Protein AF-A0A945VV96-F1 (afdb_monomer_lite)

Structure (mmCIF, N/CA/C/O backbone):
data_AF-A0A945VV96-F1
#
_entry.id   AF-A0A945VV96-F1
#
loop_
_atom_site.group_PDB
_atom_site.id
_atom_site.type_symbol
_atom_site.label_atom_id
_atom_site.label_alt_id
_atom_site.label_comp_id
_atom_site.label_asym_id
_atom_site.label_entity_id
_atom_site.label_seq_id
_atom_site.pdbx_PDB_ins_code
_atom_site.Cartn_x
_atom_site.Cartn_y
_atom_site.Cartn_z
_atom_site.occupancy
_atom_site.B_iso_or_equiv
_atom_site.auth_seq_id
_atom_site.auth_comp_id
_atom_site.auth_asym_id
_atom_site.auth_atom_id
_atom_site.pdbx_PDB_model_num
ATOM 1 N N . GLY A 1 1 ? 3.006 3.885 -13.902 1.00 85.75 1 GL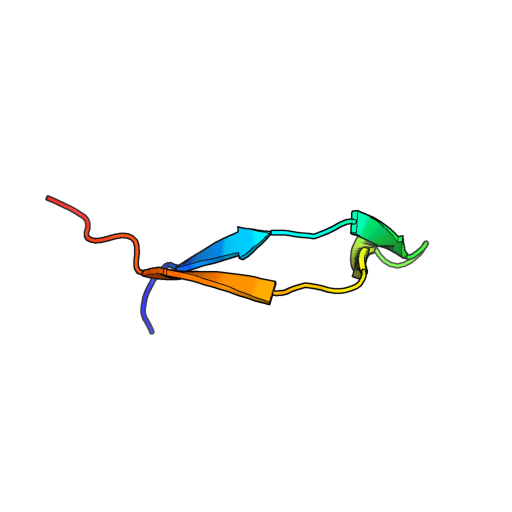Y A N 1
ATOM 2 C CA . GLY A 1 1 ? 3.148 3.684 -12.446 1.00 85.75 1 GLY A CA 1
ATOM 3 C C . GLY A 1 1 ? 3.082 2.202 -12.164 1.00 85.75 1 GLY A C 1
ATOM 4 O O . GLY A 1 1 ? 2.400 1.515 -12.910 1.00 85.75 1 GLY A O 1
ATOM 5 N N . SER A 1 2 ? 3.793 1.712 -11.151 1.00 91.31 2 SER A N 1
ATOM 6 C CA . SER A 1 2 ? 3.835 0.278 -10.82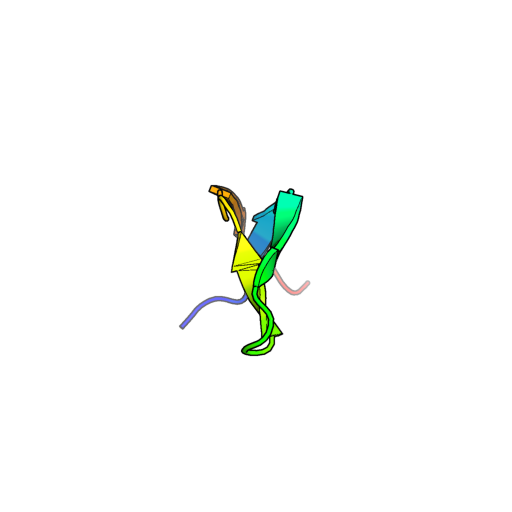7 1.00 91.31 2 SER A CA 1
ATOM 7 C C . SER A 1 2 ? 2.797 -0.081 -9.766 1.00 91.31 2 SER A C 1
ATOM 9 O O . SER A 1 2 ? 2.553 0.705 -8.848 1.00 91.31 2 SER A O 1
ATOM 11 N N . VAL A 1 3 ? 2.207 -1.274 -9.855 1.00 94.19 3 VAL A N 1
ATOM 12 C CA . VAL A 1 3 ? 1.334 -1.800 -8.798 1.00 94.19 3 VAL A CA 1
ATOM 13 C C . VAL A 1 3 ? 2.210 -2.245 -7.631 1.00 94.19 3 VAL A C 1
ATOM 15 O O . VAL A 1 3 ? 3.163 -2.996 -7.812 1.00 94.19 3 VAL A O 1
ATOM 18 N N . ILE A 1 4 ? 1.902 -1.792 -6.417 1.00 94.81 4 ILE A N 1
ATOM 19 C CA . ILE A 1 4 ? 2.642 -2.172 -5.210 1.00 94.81 4 ILE A CA 1
ATOM 20 C C . ILE A 1 4 ? 1.733 -2.877 -4.211 1.00 94.81 4 ILE A C 1
ATOM 22 O O . ILE A 1 4 ? 0.524 -2.666 -4.167 1.00 94.81 4 ILE A O 1
ATOM 26 N N . THR A 1 5 ? 2.334 -3.703 -3.368 1.00 95.44 5 THR A N 1
ATOM 27 C CA . THR A 1 5 ? 1.730 -4.132 -2.109 1.00 95.44 5 THR A CA 1
ATOM 28 C C . THR A 1 5 ? 2.299 -3.267 -0.989 1.00 95.44 5 THR A C 1
ATOM 30 O O . THR A 1 5 ? 3.499 -2.983 -0.964 1.00 95.44 5 THR A O 1
ATOM 33 N N . PHE A 1 6 ? 1.453 -2.874 -0.044 1.00 96.19 6 PHE A N 1
ATOM 34 C CA . PHE A 1 6 ? 1.848 -2.160 1.166 1.00 96.19 6 PHE A CA 1
ATOM 35 C C . PHE A 1 6 ? 1.138 -2.775 2.374 1.00 96.19 6 PHE A C 1
ATOM 37 O O . PHE A 1 6 ? 0.082 -3.396 2.239 1.00 96.19 6 PHE A O 1
ATOM 44 N N . LYS A 1 7 ? 1.738 -2.638 3.555 1.00 96.50 7 LYS A N 1
ATOM 45 C CA . LYS A 1 7 ? 1.119 -3.018 4.830 1.00 96.50 7 LYS A CA 1
ATOM 46 C C . LYS A 1 7 ? 0.517 -1.777 5.475 1.00 96.50 7 LYS A C 1
ATOM 48 O O . LYS A 1 7 ? 1.011 -0.676 5.259 1.00 96.50 7 LYS A O 1
ATOM 53 N N . TYR A 1 8 ? -0.536 -1.947 6.265 1.00 97.00 8 TYR A N 1
ATOM 54 C CA . TYR A 1 8 ? -1.161 -0.860 7.016 1.00 97.00 8 TYR A CA 1
ATOM 55 C C . TYR A 1 8 ? -1.774 -1.385 8.318 1.00 97.00 8 TYR A C 1
ATOM 57 O O . TYR A 1 8 ? -2.033 -2.582 8.447 1.00 97.00 8 TYR A O 1
ATOM 65 N N . CYS A 1 9 ? -2.014 -0.491 9.279 1.00 96.12 9 CYS A N 1
ATOM 66 C CA . CYS A 1 9 ? -2.595 -0.830 10.580 1.00 96.12 9 CYS A CA 1
ATOM 67 C C . CYS A 1 9 ? -3.954 -0.142 10.770 1.00 96.12 9 CYS A C 1
ATOM 69 O O . CYS A 1 9 ? -4.074 0.904 11.410 1.00 96.12 9 CYS A O 1
ATOM 71 N N . GLY A 1 10 ? -4.992 -0.735 10.176 1.00 96.06 10 GLY A N 1
ATOM 72 C CA . GLY A 1 10 ? -6.351 -0.191 10.177 1.00 96.06 10 GLY A CA 1
ATOM 73 C C . GLY A 1 10 ? -6.531 1.040 9.280 1.00 96.06 10 GLY A C 1
ATOM 74 O O . GLY A 1 10 ? -5.624 1.465 8.565 1.00 96.06 10 GLY A O 1
ATOM 75 N N . PHE A 1 11 ? -7.728 1.624 9.325 1.00 97.06 11 PHE A N 1
ATOM 76 C CA . PHE A 1 11 ? -8.115 2.758 8.483 1.00 97.06 11 PHE A CA 1
ATOM 77 C C . PHE A 1 11 ? -8.530 3.973 9.321 1.00 97.06 11 PHE A C 1
ATOM 79 O O . PHE A 1 11 ? -9.020 3.850 10.449 1.00 97.06 11 PHE A O 1
ATOM 86 N N . TYR A 1 12 ? -8.311 5.175 8.788 1.00 95.31 12 TYR A N 1
ATOM 87 C CA . TYR A 1 12 ? -8.978 6.385 9.268 1.00 95.31 12 TYR A CA 1
ATOM 88 C C . TYR A 1 12 ? -10.470 6.330 8.912 1.00 95.31 12 TYR A C 1
ATOM 90 O O . TYR A 1 12 ? -10.875 5.591 8.019 1.00 95.31 12 TYR A O 1
ATOM 98 N N . LYS A 1 13 ? -11.299 7.156 9.564 1.00 95.38 13 LYS A N 1
ATOM 99 C CA . LYS A 1 13 ? -12.732 7.275 9.223 1.00 95.38 13 LYS A CA 1
ATOM 100 C C . LYS A 1 13 ? -12.968 7.713 7.767 1.00 95.38 13 LYS A C 1
ATOM 102 O O . LYS A 1 13 ? -14.036 7.466 7.232 1.00 95.38 13 LYS A O 1
ATOM 107 N N . SER A 1 14 ? -11.967 8.328 7.137 1.00 95.12 14 SER A N 1
ATOM 108 C CA . SER A 1 14 ? -11.953 8.691 5.716 1.00 95.12 14 SER A CA 1
ATOM 109 C C . SER A 1 14 ? -11.658 7.522 4.764 1.00 95.12 14 SER A C 1
ATOM 111 O O . SER A 1 14 ? -11.663 7.725 3.557 1.00 95.12 14 SER A O 1
ATOM 113 N N . GLY A 1 15 ? -11.349 6.322 5.274 1.00 93.81 15 GLY A N 1
ATOM 114 C CA . GLY A 1 15 ? -10.972 5.156 4.463 1.00 93.81 15 GLY A CA 1
ATOM 115 C C . GLY A 1 15 ? -9.492 5.101 4.068 1.00 93.81 15 GLY A C 1
ATOM 116 O O . GLY A 1 15 ? -9.068 4.158 3.408 1.00 93.81 15 GLY A O 1
ATOM 117 N N . ILE A 1 16 ? -8.680 6.073 4.495 1.00 94.44 16 ILE A N 1
ATOM 118 C CA . ILE A 1 16 ? -7.235 6.082 4.224 1.00 94.44 16 ILE A CA 1
ATOM 119 C C . ILE A 1 16 ? -6.524 5.102 5.177 1.00 94.44 16 ILE A C 1
ATOM 121 O O . ILE A 1 16 ? -6.803 5.122 6.381 1.00 94.44 16 ILE A O 1
ATOM 125 N N . PRO A 1 17 ? -5.611 4.244 4.688 1.00 96.19 17 PRO A N 1
ATOM 126 C CA . PRO A 1 17 ? -4.859 3.319 5.531 1.00 96.19 17 PRO A CA 1
ATOM 127 C C . PRO A 1 17 ? -3.917 4.062 6.488 1.00 96.19 17 PRO A C 1
ATOM 129 O O . PRO A 1 17 ? -3.175 4.959 6.087 1.00 96.19 17 PRO 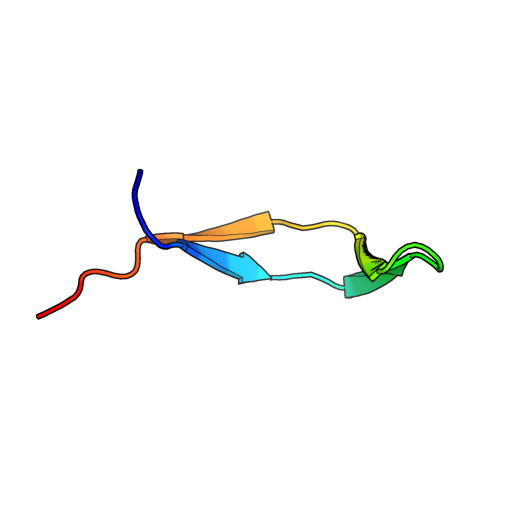A O 1
ATOM 132 N N . LYS A 1 18 ? -3.927 3.675 7.767 1.00 96.25 18 LYS A N 1
ATOM 133 C CA . LYS A 1 18 ? -3.031 4.240 8.786 1.00 96.25 18 LYS A CA 1
ATOM 134 C C . LYS A 1 18 ? -1.672 3.560 8.740 1.00 96.25 18 LYS A C 1
ATOM 136 O O . LYS A 1 18 ? -1.598 2.337 8.604 1.00 96.25 18 LYS A O 1
ATOM 141 N N . PHE A 1 19 ? -0.615 4.350 8.935 1.00 95.38 19 PHE A N 1
ATOM 142 C CA . PHE A 1 19 ? 0.767 3.861 9.016 1.00 95.38 19 PHE A CA 1
ATOM 143 C C . PHE A 1 19 ? 1.131 2.952 7.832 1.00 95.38 19 PHE A C 1
ATOM 145 O O . PHE A 1 19 ? 1.713 1.882 8.009 1.00 95.38 19 PHE A O 1
ATOM 152 N N . ALA A 1 20 ? 0.717 3.357 6.628 1.00 95.69 20 ALA A N 1
ATOM 153 C CA . ALA A 1 20 ? 0.991 2.600 5.420 1.00 95.69 20 ALA A CA 1
ATOM 154 C C . ALA A 1 20 ? 2.504 2.541 5.165 1.00 95.69 20 ALA A C 1
ATOM 156 O O . ALA A 1 20 ? 3.172 3.574 5.130 1.00 95.69 20 ALA A O 1
ATOM 157 N N . SER A 1 21 ? 3.037 1.336 4.978 1.00 96.12 21 SER A N 1
ATOM 158 C CA . SER A 1 21 ? 4.450 1.101 4.694 1.00 96.12 21 SER A CA 1
ATOM 159 C C . SER A 1 21 ? 4.617 0.230 3.458 1.00 96.12 21 SER A C 1
ATOM 161 O O . SER A 1 21 ? 3.906 -0.759 3.253 1.00 96.12 21 SER A O 1
ATOM 163 N N . PHE A 1 22 ? 5.558 0.624 2.604 1.00 95.62 22 PHE A N 1
ATOM 164 C CA . PHE A 1 22 ? 5.873 -0.103 1.383 1.00 95.62 22 PHE A CA 1
ATOM 165 C C . PHE A 1 22 ? 6.306 -1.539 1.705 1.00 95.62 22 PHE A C 1
ATOM 167 O O . PHE A 1 22 ? 7.117 -1.756 2.605 1.00 95.62 22 PHE A O 1
ATOM 174 N N . LEU A 1 23 ? 5.770 -2.512 0.959 1.00 94.81 23 LEU A N 1
ATOM 175 C CA . LEU A 1 23 ? 6.174 -3.911 1.079 1.00 94.81 23 LEU A CA 1
ATOM 176 C C . LEU A 1 23 ? 6.984 -4.366 -0.134 1.00 94.81 23 LEU A C 1
ATOM 178 O O . LEU A 1 23 ? 8.108 -4.827 0.029 1.00 94.81 23 LEU A O 1
ATOM 182 N N . ARG A 1 24 ? 6.397 -4.288 -1.335 1.00 93.75 24 ARG A N 1
ATOM 183 C CA . ARG A 1 24 ? 7.045 -4.696 -2.592 1.00 93.75 24 ARG A CA 1
ATOM 184 C C . ARG A 1 24 ? 6.298 -4.177 -3.815 1.00 93.75 24 ARG A C 1
ATOM 186 O O . ARG A 1 24 ? 5.101 -3.904 -3.735 1.00 93.75 24 ARG A O 1
ATOM 193 N N . ILE A 1 25 ? 6.978 -4.136 -4.956 1.00 95.69 25 ILE A N 1
ATOM 194 C CA . ILE A 1 25 ? 6.345 -3.984 -6.271 1.00 95.69 25 ILE A CA 1
ATOM 195 C C . ILE A 1 25 ? 5.756 -5.345 -6.673 1.00 95.69 25 ILE A C 1
ATOM 197 O O . ILE A 1 25 ? 6.368 -6.384 -6.428 1.00 95.69 25 ILE A O 1
ATOM 201 N N . A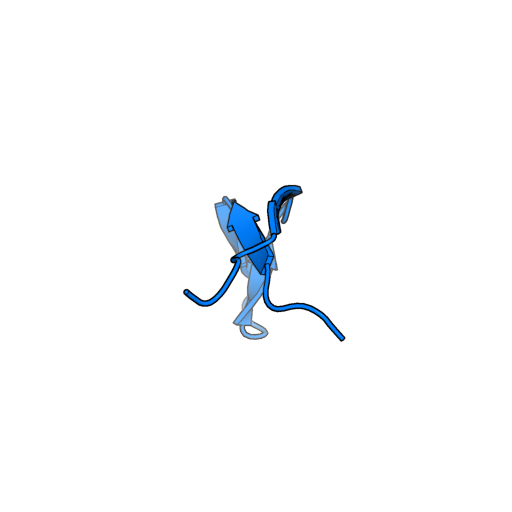RG A 1 26 ? 4.534 -5.356 -7.212 1.00 92.06 26 ARG A N 1
ATOM 202 C CA . ARG A 1 26 ? 3.960 -6.533 -7.867 1.00 92.06 26 ARG A CA 1
ATOM 203 C C . ARG A 1 26 ? 4.431 -6.524 -9.315 1.00 92.06 26 ARG A C 1
ATOM 205 O O . ARG A 1 26 ? 4.044 -5.638 -10.069 1.00 92.06 26 ARG A O 1
ATOM 212 N N . GLU A 1 27 ? 5.265 -7.490 -9.670 1.00 87.00 27 GLU A N 1
ATOM 213 C CA . GLU A 1 27 ? 5.508 -7.826 -11.070 1.00 87.00 27 GLU A CA 1
ATOM 214 C C . GLU A 1 27 ? 4.350 -8.707 -11.547 1.00 87.00 27 GLU A C 1
ATOM 216 O O . GLU A 1 27 ? 4.027 -9.716 -10.915 1.00 87.00 27 GLU A O 1
ATOM 221 N N . GLU A 1 28 ? 3.673 -8.266 -12.604 1.00 74.38 28 GLU A N 1
ATOM 222 C CA . GLU A 1 28 ? 2.758 -9.106 -13.375 1.00 74.38 28 GLU A CA 1
ATOM 223 C C . GLU A 1 28 ? 3.623 -9.983 -14.286 1.00 74.38 28 GLU A C 1
ATOM 225 O O . GLU A 1 28 ? 4.470 -9.456 -15.008 1.00 74.38 28 GLU A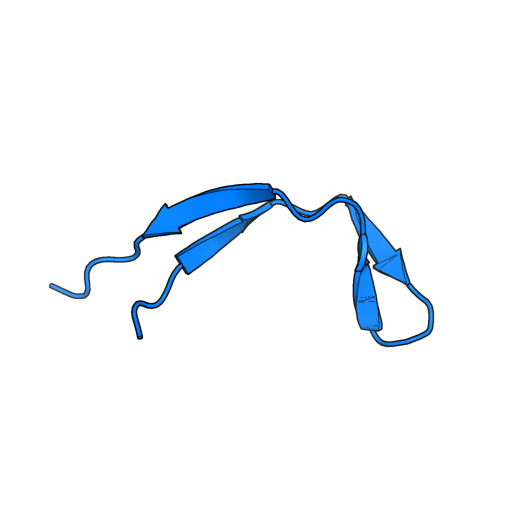 O 1
ATOM 230 N N . TYR A 1 29 ? 3.464 -11.304 -14.184 1.00 60.25 29 TYR A N 1
ATOM 231 C CA . TYR A 1 29 ? 4.121 -12.285 -15.052 1.00 60.25 29 TYR A CA 1
ATOM 232 C C . TYR A 1 29 ? 3.162 -12.704 -16.162 1.00 60.25 29 TYR A C 1
ATOM 234 O O . TYR A 1 29 ? 1.964 -12.885 -15.835 1.00 60.25 29 TYR A O 1
#

pLDDT: mean 92.68, std 7.59, range [60.25, 97.06]

Secondary structure (DSSP, 8-state):
---EEEE-S-B-TTSPBTT-EEEEE----

Foldseek 3Di:
DFAFDWDADDADPVRHGHPTGGDGTDDDD

Sequence (29 aa):
GSVITFKYCGFYKSGIPKFASFLRIREEY

Radius of gyration: 11.12 Å; chains: 1; bounding 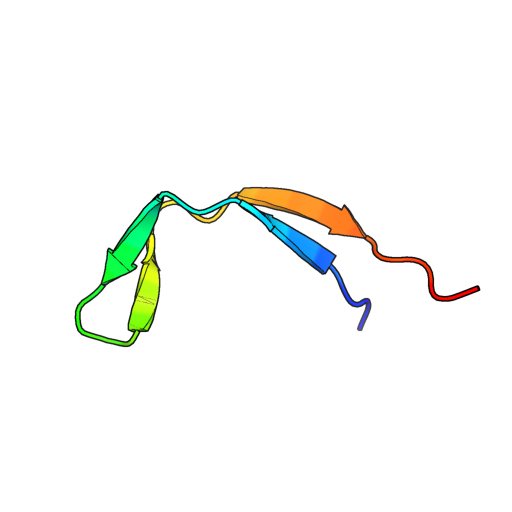box: 20×21×26 Å